Protein AF-A0A7N2R2R9-F1 (afdb_monomer_lite)

pLDDT: mean 79.34, std 17.85, range [36.59, 97.31]

InterPro domains:
  IPR023214 HAD superfamily [G3DSA:3.40.50.1000] (2-131)
  IPR036412 HAD-like superfamily [SSF56784] (9-127)
  IPR041492 Haloacid dehalogenase-like hydrolase [PF13419] (11-93)
  IPR051600 Beta-phosphoglucomutase-like [PTHR46193] (7-131)

Structure (mmCIF, N/CA/C/O backbone):
data_AF-A0A7N2R2R9-F1
#
_entry.id   AF-A0A7N2R2R9-F1
#
loop_
_atom_site.group_PDB
_atom_site.id
_atom_site.type_symbol
_atom_site.label_atom_id
_atom_site.label_alt_id
_atom_site.label_comp_id
_atom_site.label_asym_id
_atom_site.label_entity_id
_atom_site.label_seq_id
_atom_site.pdbx_PDB_ins_code
_atom_site.Cartn_x
_atom_site.Cartn_y
_atom_site.Cartn_z
_atom_site.occupancy
_atom_site.B_iso_or_equiv
_atom_site.auth_seq_id
_atom_site.auth_comp_id
_atom_site.auth_asym_id
_atom_site.auth_atom_id
_atom_site.pdbx_PDB_model_num
ATOM 1 N N . MET A 1 1 ? 25.214 -14.065 13.577 1.00 42.84 1 MET A N 1
ATOM 2 C CA . MET A 1 1 ? 24.177 -13.858 12.541 1.00 42.84 1 MET A CA 1
ATOM 3 C C . MET A 1 1 ? 22.875 -13.497 13.232 1.00 42.84 1 MET A C 1
ATOM 5 O O . MET A 1 1 ? 22.478 -14.223 14.134 1.00 42.84 1 MET A O 1
ATOM 9 N N . ILE A 1 2 ? 22.241 -12.383 12.864 1.00 55.38 2 ILE A N 1
ATOM 10 C CA . ILE A 1 2 ? 20.893 -12.041 13.342 1.00 55.38 2 ILE A CA 1
ATOM 11 C C . ILE A 1 2 ? 19.905 -12.921 12.568 1.00 55.38 2 ILE A C 1
ATOM 13 O O . ILE A 1 2 ? 19.937 -12.936 11.340 1.00 55.38 2 ILE A O 1
ATOM 17 N N . ASN A 1 3 ? 19.066 -13.683 13.270 1.00 74.81 3 ASN A N 1
ATOM 18 C CA . ASN A 1 3 ? 18.002 -14.460 12.637 1.00 74.81 3 ASN A CA 1
ATOM 19 C C . ASN A 1 3 ? 16.849 -13.505 12.278 1.00 74.81 3 ASN A C 1
ATOM 21 O O . ASN A 1 3 ? 16.077 -13.125 13.159 1.00 74.81 3 ASN A O 1
ATOM 25 N N . LEU A 1 4 ? 16.762 -13.107 11.003 1.00 71.12 4 LEU A N 1
ATOM 26 C CA . LEU A 1 4 ? 15.749 -12.161 10.527 1.00 71.12 4 LEU A CA 1
ATOM 27 C C . LEU A 1 4 ? 14.317 -12.646 10.776 1.00 71.12 4 LEU A C 1
ATOM 29 O O . LEU A 1 4 ? 13.480 -11.829 11.140 1.00 71.12 4 LEU A O 1
ATOM 33 N N . GLU A 1 5 ? 14.022 -13.941 10.643 1.00 72.69 5 GLU A N 1
ATOM 34 C CA . GLU A 1 5 ? 12.669 -14.455 10.912 1.00 72.69 5 GLU A CA 1
ATOM 35 C C . GLU A 1 5 ? 12.266 -14.240 12.372 1.00 72.69 5 GLU A C 1
ATOM 37 O O . GLU A 1 5 ? 11.156 -13.792 12.664 1.00 72.69 5 GLU A O 1
ATOM 42 N N . LYS A 1 6 ? 13.199 -14.477 13.303 1.00 74.94 6 LYS A N 1
ATOM 43 C CA . LYS A 1 6 ? 12.974 -14.184 14.723 1.00 74.94 6 LYS A CA 1
ATOM 44 C C . LYS A 1 6 ? 12.740 -12.687 14.946 1.00 74.94 6 LYS A C 1
ATOM 46 O O . LYS A 1 6 ? 11.891 -12.325 15.754 1.00 74.94 6 LYS A O 1
ATOM 51 N N . THR A 1 7 ? 13.453 -11.824 14.222 1.00 75.62 7 THR A N 1
ATOM 52 C CA . THR A 1 7 ? 13.247 -10.371 14.276 1.00 75.62 7 THR A CA 1
ATOM 53 C C . THR A 1 7 ? 11.860 -9.970 13.778 1.00 75.62 7 THR A C 1
ATOM 55 O O . THR A 1 7 ? 11.204 -9.187 14.453 1.00 75.62 7 THR A O 1
ATOM 58 N N . TYR A 1 8 ? 11.380 -10.513 12.656 1.00 80.25 8 TYR A N 1
ATOM 59 C CA . TYR A 1 8 ? 10.046 -10.194 12.130 1.00 80.25 8 TYR A CA 1
ATOM 60 C C . TYR A 1 8 ? 8.920 -10.702 13.026 1.00 80.25 8 TYR A C 1
ATOM 62 O O . TYR A 1 8 ? 7.937 -9.993 13.217 1.00 80.25 8 TYR A O 1
ATOM 70 N N . ARG A 1 9 ? 9.081 -11.882 13.632 1.00 77.69 9 ARG A N 1
ATOM 71 C CA . ARG A 1 9 ? 8.131 -12.389 14.626 1.00 77.69 9 ARG A CA 1
ATOM 72 C C . ARG A 1 9 ? 8.040 -11.467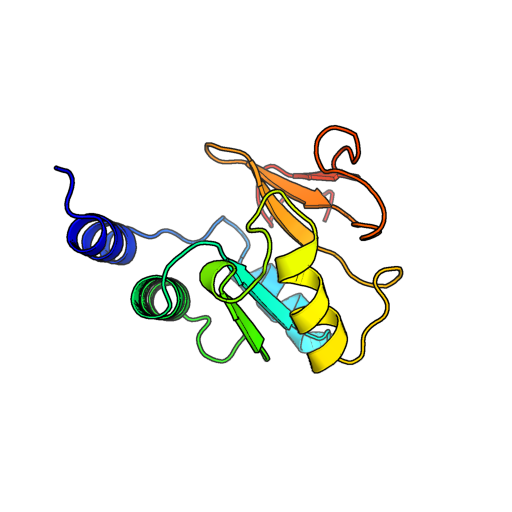 15.842 1.00 77.69 9 ARG A C 1
ATOM 74 O O . ARG A 1 9 ? 6.948 -11.022 16.176 1.00 77.69 9 ARG A O 1
ATOM 81 N N . LEU A 1 10 ? 9.177 -11.107 16.436 1.00 76.25 10 LEU A N 1
ATOM 82 C CA . LEU A 1 10 ? 9.208 -10.165 17.562 1.00 76.25 10 LEU A CA 1
ATOM 83 C C . LEU A 1 10 ? 8.658 -8.787 17.173 1.00 76.25 10 LEU A C 1
ATOM 85 O O . LEU A 1 10 ? 7.921 -8.178 17.941 1.00 76.25 10 LEU A O 1
ATOM 89 N N . ALA A 1 11 ? 8.982 -8.311 15.969 1.00 76.06 11 ALA A N 1
ATOM 90 C CA . ALA A 1 11 ? 8.450 -7.059 15.453 1.00 76.06 11 ALA A CA 1
ATOM 91 C C . ALA A 1 11 ? 6.927 -7.121 15.306 1.00 76.06 11 ALA A C 1
ATOM 93 O O . ALA A 1 11 ? 6.273 -6.168 15.697 1.00 76.06 11 ALA A O 1
ATOM 94 N N . SER A 1 12 ? 6.363 -8.227 14.805 1.00 79.12 12 SER A N 1
ATOM 95 C CA . SER A 1 12 ? 4.912 -8.393 14.642 1.00 79.12 12 SER A CA 1
ATOM 96 C C . SER A 1 12 ? 4.146 -8.370 15.968 1.00 79.12 12 SER A C 1
ATOM 98 O O . SER A 1 12 ? 3.035 -7.857 16.013 1.00 79.12 12 SER A O 1
ATOM 100 N N . GLU A 1 13 ? 4.752 -8.856 17.055 1.00 80.69 13 GLU A N 1
ATOM 101 C CA . GLU A 1 13 ? 4.155 -8.852 18.399 1.00 80.69 13 GLU A CA 1
ATOM 102 C C . GLU A 1 13 ? 4.147 -7.454 19.043 1.00 80.69 13 GLU A C 1
ATOM 104 O O . GLU A 1 13 ? 3.308 -7.171 19.893 1.00 80.69 13 GLU A O 1
ATOM 109 N N . GLN A 1 14 ? 5.073 -6.579 18.642 1.00 80.81 14 GLN A N 1
ATOM 110 C CA . GLN A 1 14 ? 5.223 -5.210 19.159 1.00 80.81 14 GLN A CA 1
ATOM 111 C C . GLN A 1 14 ? 4.830 -4.148 18.124 1.00 80.81 14 GLN A C 1
ATOM 113 O O . GLN A 1 14 ? 5.148 -2.968 18.281 1.00 80.81 14 GLN A O 1
ATOM 118 N N . LEU A 1 15 ? 4.204 -4.565 17.022 1.00 82.81 15 LEU A N 1
ATOM 119 C CA . LEU A 1 15 ? 3.951 -3.695 15.889 1.00 82.81 15 LEU A CA 1
ATOM 120 C C . LEU A 1 15 ? 2.806 -2.742 16.213 1.00 82.81 15 LEU A C 1
ATOM 122 O O . LEU A 1 15 ? 1.643 -3.136 16.251 1.00 82.81 15 LEU A O 1
ATOM 126 N N . GLU A 1 16 ? 3.132 -1.467 16.384 1.00 82.75 16 GLU A N 1
ATOM 127 C CA . GLU A 1 16 ? 2.122 -0.423 16.482 1.00 82.75 16 GLU A CA 1
ATOM 128 C C . GLU A 1 16 ? 1.863 0.194 15.101 1.00 82.75 16 GLU A C 1
ATOM 130 O O . GLU A 1 16 ? 2.809 0.607 14.415 1.00 82.75 16 GLU A O 1
ATOM 135 N N . PRO A 1 17 ? 0.594 0.290 14.663 1.00 85.81 17 PRO A N 1
ATOM 136 C CA . PRO A 1 17 ? 0.268 1.004 13.442 1.00 85.81 17 PRO A CA 1
ATOM 137 C C . PRO A 1 17 ? 0.632 2.485 13.586 1.00 85.81 17 PRO A C 1
ATOM 139 O O . PRO A 1 17 ? 0.426 3.104 14.632 1.00 85.81 17 PRO A O 1
ATOM 142 N N . VAL A 1 18 ? 1.120 3.087 12.499 1.00 86.25 18 VAL A N 1
ATOM 143 C CA . VAL A 1 18 ? 1.323 4.541 12.441 1.00 86.25 18 VAL A CA 1
ATOM 144 C C . VAL A 1 18 ? -0.003 5.236 12.762 1.00 86.25 18 VAL A C 1
ATOM 146 O O . VAL A 1 18 ? -1.056 4.857 12.241 1.00 86.25 18 VAL A O 1
ATOM 149 N N . LYS A 1 19 ? 0.037 6.262 13.618 1.00 89.19 19 LYS A N 1
ATOM 150 C CA . LYS A 1 19 ? -1.160 7.010 14.023 1.00 89.19 19 LYS A CA 1
ATOM 151 C C . LYS A 1 19 ? -1.956 7.456 12.794 1.00 89.19 19 LYS A C 1
ATOM 153 O O . LYS A 1 19 ? -1.390 7.983 11.841 1.00 89.19 19 LYS A O 1
ATOM 158 N N . GLY A 1 20 ? -3.266 7.216 12.821 1.00 91.06 20 GLY A N 1
ATOM 159 C CA . GLY A 1 20 ? -4.176 7.550 11.722 1.00 91.06 20 GLY A CA 1
ATOM 160 C C . GLY A 1 20 ? -4.273 6.506 10.603 1.00 91.06 20 GLY A C 1
ATOM 161 O O . GLY A 1 20 ? -5.096 6.690 9.710 1.00 91.06 20 GLY A O 1
ATOM 162 N N . LEU A 1 21 ? -3.515 5.399 10.649 1.00 91.25 21 LEU A N 1
ATOM 163 C CA . LEU A 1 21 ? -3.536 4.364 9.602 1.00 91.25 21 LEU A CA 1
ATOM 164 C C . LEU A 1 21 ? -4.952 3.850 9.319 1.00 91.25 21 LEU A C 1
ATOM 166 O O . LEU A 1 21 ? -5.386 3.881 8.176 1.00 91.25 21 LEU A O 1
ATOM 170 N N . ASN A 1 22 ? -5.711 3.478 10.353 1.00 92.62 22 ASN A N 1
ATOM 171 C CA . ASN A 1 22 ? -7.076 2.965 10.175 1.00 92.62 22 ASN A CA 1
ATOM 172 C C . ASN A 1 22 ? -8.014 4.001 9.535 1.00 92.62 22 ASN A C 1
ATOM 174 O O . ASN A 1 22 ? -8.848 3.655 8.702 1.00 92.62 22 ASN A O 1
ATOM 178 N N . LYS A 1 23 ? -7.863 5.285 9.893 1.00 93.75 23 LYS A N 1
ATOM 179 C CA . LYS A 1 23 ? -8.639 6.383 9.296 1.00 93.75 23 LYS A CA 1
ATOM 180 C C . LYS A 1 23 ? -8.302 6.531 7.812 1.00 93.75 23 LYS A C 1
ATOM 182 O O . LYS A 1 23 ? -9.210 6.687 7.000 1.00 93.75 23 LYS A O 1
ATOM 187 N N . LEU A 1 24 ? -7.016 6.457 7.469 1.00 92.75 24 LEU A N 1
ATOM 188 C CA . LEU A 1 24 ? -6.555 6.498 6.087 1.00 92.75 24 LEU A CA 1
ATOM 189 C C . LEU A 1 24 ? -7.063 5.288 5.291 1.00 92.75 24 LEU A C 1
ATOM 191 O O . LEU A 1 24 ? -7.626 5.478 4.218 1.00 92.75 24 LEU A O 1
ATOM 195 N N . CYS A 1 25 ? -6.925 4.069 5.817 1.00 94.69 25 CYS A N 1
ATOM 196 C CA . CYS A 1 25 ? -7.425 2.851 5.175 1.00 94.69 25 CYS A CA 1
ATOM 197 C C . CYS A 1 25 ? -8.921 2.960 4.868 1.00 94.69 25 CYS A C 1
ATOM 199 O O . CYS A 1 25 ? -9.316 2.796 3.716 1.00 94.69 25 CYS A O 1
ATOM 201 N N . LYS A 1 26 ? -9.728 3.369 5.852 1.00 95.50 26 LYS A N 1
ATOM 202 C CA . LYS A 1 26 ? -11.165 3.581 5.657 1.00 95.50 26 LYS A CA 1
ATOM 203 C C . LYS A 1 26 ? -11.458 4.624 4.573 1.00 95.50 26 LYS A C 1
ATOM 205 O O . LYS A 1 26 ? -12.299 4.407 3.709 1.00 95.50 26 LYS A O 1
ATOM 210 N N . TRP A 1 27 ? -10.745 5.752 4.589 1.00 95.31 27 TRP A N 1
ATOM 211 C CA . TRP A 1 27 ? -10.911 6.818 3.595 1.00 95.31 27 TRP A CA 1
ATOM 212 C C . TRP A 1 27 ? -10.596 6.350 2.164 1.00 95.31 27 TRP A C 1
ATOM 214 O O . TRP A 1 27 ? -11.265 6.782 1.220 1.00 95.31 27 TRP A O 1
ATOM 224 N N . ILE A 1 28 ? -9.589 5.477 2.013 1.00 95.25 28 ILE A N 1
ATOM 225 C CA . ILE A 1 28 ? -9.181 4.855 0.744 1.00 95.25 28 ILE A CA 1
ATOM 226 C C . ILE A 1 28 ? -10.268 3.884 0.259 1.00 95.25 28 ILE A C 1
ATOM 228 O O . ILE A 1 28 ? -10.655 3.939 -0.910 1.00 95.25 28 ILE A O 1
ATOM 232 N N . GLU A 1 29 ? -10.783 3.031 1.147 1.00 95.81 29 GLU A N 1
ATOM 233 C CA . GLU A 1 29 ? -11.847 2.064 0.844 1.00 95.81 29 GLU A CA 1
ATOM 234 C C . GLU A 1 29 ? -13.151 2.745 0.428 1.00 95.81 29 GLU A C 1
ATOM 236 O O . GLU A 1 29 ? -13.716 2.397 -0.607 1.00 95.81 29 GLU A O 1
ATOM 241 N N . GLU A 1 30 ? -13.588 3.771 1.167 1.00 97.31 30 GLU A N 1
ATOM 242 C CA . GLU A 1 30 ? -14.796 4.557 0.866 1.00 97.31 30 GLU A CA 1
ATOM 243 C C . GLU A 1 30 ? -14.746 5.225 -0.524 1.00 97.31 30 GLU A C 1
ATOM 245 O O . GLU A 1 30 ? -15.781 5.603 -1.071 1.00 97.31 30 GLU A O 1
ATOM 250 N N . ARG A 1 31 ? -13.551 5.368 -1.113 1.00 96.19 31 ARG A N 1
ATOM 251 C CA . ARG A 1 31 ? -13.323 5.940 -2.452 1.00 96.19 31 ARG A CA 1
ATOM 252 C C . ARG A 1 31 ? -13.047 4.901 -3.533 1.00 96.19 31 ARG A C 1
ATOM 254 O O . ARG A 1 31 ? -12.859 5.283 -4.685 1.00 96.19 31 ARG A O 1
ATOM 261 N N . GLY A 1 32 ? -12.990 3.617 -3.182 1.00 95.38 32 GLY A N 1
ATOM 262 C CA . GLY A 1 32 ? -12.694 2.542 -4.129 1.00 95.38 32 GLY A CA 1
ATOM 263 C C . GLY A 1 32 ? -11.313 2.660 -4.783 1.00 95.38 32 GLY A C 1
ATOM 264 O O . GLY A 1 32 ? -11.142 2.249 -5.930 1.00 95.38 32 GLY A O 1
ATOM 265 N N . LEU A 1 33 ? -10.332 3.259 -4.098 1.00 95.69 33 LEU A N 1
ATOM 266 C CA . LEU A 1 33 ? -8.979 3.406 -4.640 1.00 95.69 33 LEU A CA 1
ATOM 267 C C . LEU A 1 33 ? -8.267 2.054 -4.670 1.00 95.69 33 LEU A C 1
ATOM 269 O O . LEU A 1 33 ? -8.290 1.335 -3.676 1.00 95.69 33 LEU A O 1
ATOM 273 N N . LYS A 1 34 ? -7.582 1.738 -5.775 1.00 96.38 34 LYS A N 1
ATOM 274 C CA . LYS A 1 34 ? -6.820 0.489 -5.905 1.00 96.38 34 LYS A CA 1
ATOM 275 C C . LYS A 1 34 ? -5.578 0.477 -5.005 1.00 96.38 34 LYS A C 1
ATOM 277 O O . LYS A 1 34 ? -4.910 1.506 -4.873 1.00 96.38 34 LYS A O 1
ATOM 282 N N . ARG A 1 35 ? -5.252 -0.668 -4.389 1.00 96.56 35 ARG A N 1
ATOM 283 C CA . ARG A 1 35 ? -4.213 -0.758 -3.335 1.00 96.56 35 ARG A CA 1
ATOM 284 C C . ARG A 1 35 ? -3.198 -1.871 -3.574 1.00 96.56 35 ARG A C 1
ATOM 286 O O . ARG A 1 35 ? -3.566 -3.025 -3.775 1.00 96.56 35 ARG A O 1
ATOM 293 N N . ALA A 1 36 ? -1.916 -1.531 -3.447 1.00 95.38 36 ALA A N 1
ATOM 294 C CA . ALA A 1 36 ? -0.804 -2.477 -3.494 1.00 95.38 36 ALA A CA 1
ATOM 295 C C . ALA A 1 36 ? 0.156 -2.283 -2.316 1.00 95.38 36 ALA A C 1
ATOM 297 O O . ALA A 1 36 ? 0.486 -1.148 -1.963 1.00 95.38 36 ALA A O 1
ATOM 298 N N . ALA A 1 37 ? 0.673 -3.384 -1.774 1.00 94.19 37 ALA A N 1
ATOM 299 C CA . ALA A 1 37 ? 1.836 -3.377 -0.894 1.00 94.19 37 ALA A CA 1
ATOM 300 C C . ALA A 1 37 ? 3.086 -3.767 -1.694 1.00 94.19 37 ALA A C 1
ATOM 302 O O . ALA A 1 37 ? 3.085 -4.774 -2.394 1.00 94.19 37 ALA A O 1
ATOM 303 N N . VAL A 1 38 ? 4.172 -2.995 -1.582 1.00 91.62 38 VAL A N 1
ATOM 304 C CA . VAL A 1 38 ? 5.442 -3.271 -2.281 1.00 91.62 38 VAL A CA 1
ATOM 305 C C . VAL A 1 38 ? 6.586 -3.318 -1.270 1.00 91.62 38 VAL A C 1
ATOM 307 O O . VAL A 1 38 ? 6.901 -2.314 -0.620 1.00 91.62 38 VAL A O 1
ATOM 310 N N . THR A 1 39 ? 7.255 -4.464 -1.126 1.00 89.69 39 THR A N 1
ATOM 311 C CA . THR A 1 39 ? 8.238 -4.693 -0.051 1.00 89.69 39 THR A CA 1
ATOM 312 C C . THR A 1 39 ? 9.482 -5.461 -0.498 1.00 89.69 39 THR A C 1
ATOM 314 O O . THR A 1 39 ? 9.395 -6.303 -1.375 1.00 89.69 39 THR A O 1
ATOM 317 N N . ASN A 1 40 ? 10.641 -5.189 0.122 1.00 88.75 40 ASN A N 1
ATOM 318 C CA . ASN A 1 40 ? 11.841 -6.038 -0.018 1.00 88.75 40 ASN A CA 1
ATOM 319 C C . ASN A 1 40 ? 11.841 -7.199 0.997 1.00 88.75 40 ASN A C 1
ATOM 321 O O . ASN A 1 40 ? 12.782 -7.987 1.037 1.00 88.75 40 ASN A O 1
ATOM 325 N N . ALA A 1 41 ? 10.823 -7.289 1.859 1.00 87.81 41 ALA A N 1
ATOM 326 C CA . ALA A 1 41 ? 10.678 -8.413 2.770 1.00 87.81 41 ALA A CA 1
ATOM 327 C C . ALA A 1 41 ? 10.381 -9.705 1.993 1.00 87.81 41 ALA A C 1
ATOM 329 O O . ALA A 1 41 ? 9.769 -9.684 0.925 1.00 87.81 41 ALA A O 1
ATOM 330 N N . GLN A 1 42 ? 10.788 -10.839 2.561 1.00 89.81 42 GLN A N 1
ATOM 331 C CA . GLN A 1 42 ? 10.336 -12.149 2.096 1.00 89.81 42 GLN A CA 1
ATOM 332 C C . GLN A 1 42 ? 8.823 -12.295 2.292 1.00 89.81 42 GLN A C 1
ATOM 334 O O . GLN A 1 42 ? 8.251 -11.658 3.178 1.00 89.81 42 GLN A O 1
ATOM 339 N N . ARG A 1 43 ? 8.202 -13.174 1.497 1.00 90.94 43 ARG A N 1
ATOM 340 C CA . ARG A 1 43 ? 6.753 -13.424 1.500 1.00 90.94 43 ARG A CA 1
ATOM 341 C C . ARG A 1 43 ? 6.181 -13.622 2.903 1.00 90.94 43 ARG A C 1
ATOM 343 O O . ARG A 1 43 ? 5.317 -12.858 3.314 1.00 90.94 43 ARG A O 1
ATOM 350 N N . SER A 1 44 ? 6.733 -14.581 3.646 1.00 91.38 44 SER A N 1
ATOM 351 C CA . SER A 1 44 ? 6.293 -14.932 5.001 1.00 91.38 44 SER A CA 1
ATOM 352 C C . SER A 1 44 ? 6.310 -13.734 5.951 1.00 91.38 44 SER A C 1
ATOM 354 O O . SER A 1 44 ? 5.371 -13.522 6.710 1.00 91.38 44 SER A O 1
ATOM 356 N N . ASN A 1 45 ? 7.354 -12.908 5.876 1.00 91.06 45 ASN A N 1
ATOM 357 C CA . ASN A 1 45 ? 7.497 -11.717 6.709 1.00 91.06 45 ASN A CA 1
ATOM 358 C C . ASN A 1 45 ? 6.533 -10.599 6.290 1.00 91.06 45 ASN A C 1
ATOM 360 O O . ASN A 1 45 ? 6.002 -9.894 7.144 1.00 91.06 45 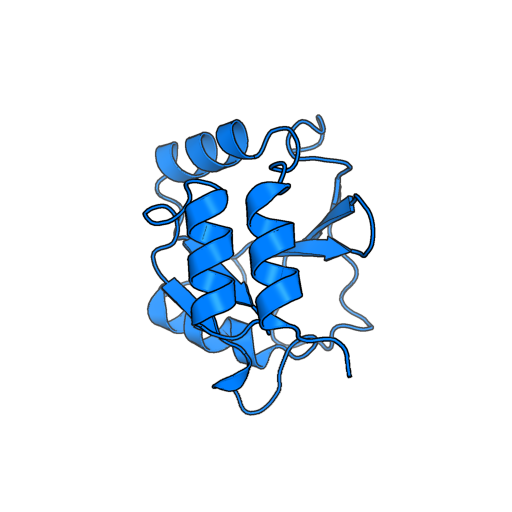ASN A O 1
ATOM 364 N N . ALA A 1 46 ? 6.304 -10.430 4.987 1.00 91.00 46 ALA A N 1
ATOM 365 C CA . ALA A 1 46 ? 5.343 -9.462 4.472 1.00 91.00 46 ALA A CA 1
ATOM 366 C C . ALA A 1 46 ? 3.919 -9.810 4.923 1.00 91.00 46 ALA A C 1
ATOM 368 O O . ALA A 1 46 ? 3.238 -8.967 5.500 1.00 91.00 46 ALA A O 1
ATOM 369 N N . GLU A 1 47 ? 3.508 -11.060 4.714 1.00 92.50 47 GLU A N 1
ATOM 370 C CA . GLU A 1 47 ? 2.191 -11.576 5.098 1.00 92.50 47 GLU A CA 1
ATOM 371 C C . GLU A 1 47 ? 1.987 -11.502 6.617 1.00 92.50 47 GLU A C 1
ATOM 373 O O . GLU A 1 47 ? 0.944 -11.033 7.071 1.00 92.50 47 GLU A O 1
ATOM 378 N N . LEU A 1 48 ? 3.009 -11.851 7.408 1.00 92.19 48 LEU A N 1
ATOM 379 C CA . LEU A 1 48 ? 2.974 -11.733 8.865 1.00 92.19 48 LEU A CA 1
ATOM 380 C C . LEU A 1 48 ? 2.724 -10.290 9.326 1.00 92.19 48 LEU A C 1
ATOM 382 O O . LEU A 1 48 ? 1.839 -10.056 10.145 1.00 92.19 48 LEU A O 1
ATOM 386 N N . LEU A 1 49 ? 3.489 -9.319 8.814 1.00 91.12 49 LEU A N 1
ATOM 387 C CA . LEU A 1 49 ? 3.340 -7.918 9.222 1.00 91.12 49 LEU A CA 1
ATOM 388 C C . LEU A 1 49 ? 2.014 -7.314 8.746 1.00 91.12 49 LEU A C 1
ATOM 390 O O . LEU A 1 49 ? 1.381 -6.576 9.494 1.00 91.12 49 LEU A O 1
ATOM 394 N N . ILE A 1 50 ? 1.579 -7.633 7.524 1.00 93.06 50 ILE A N 1
ATOM 395 C CA . ILE A 1 50 ? 0.279 -7.196 6.995 1.00 93.06 50 ILE A CA 1
ATOM 396 C C . ILE A 1 50 ? -0.854 -7.741 7.871 1.00 93.06 50 ILE A C 1
ATOM 398 O O . ILE A 1 50 ? -1.745 -6.984 8.262 1.00 93.06 50 ILE A O 1
ATOM 402 N N . SER A 1 51 ? -0.790 -9.023 8.237 1.00 93.62 51 SER A N 1
ATOM 403 C CA . SER A 1 51 ? -1.780 -9.644 9.114 1.00 93.62 51 SER A CA 1
ATOM 404 C C . SER A 1 51 ? -1.759 -9.051 10.519 1.00 93.62 51 SER A C 1
ATOM 406 O O . SER A 1 51 ? -2.825 -8.817 11.083 1.00 93.62 51 SER A O 1
ATOM 408 N N . ALA A 1 52 ? -0.580 -8.781 11.083 1.00 90.81 52 ALA A N 1
ATOM 409 C CA . ALA A 1 52 ? -0.449 -8.166 12.405 1.00 90.81 52 ALA A CA 1
ATOM 410 C C . ALA A 1 52 ? -1.048 -6.748 12.453 1.00 90.81 52 ALA A C 1
ATOM 412 O O . ALA A 1 52 ? -1.576 -6.338 13.482 1.00 90.81 52 ALA A O 1
ATOM 413 N N . LEU A 1 53 ? -1.024 -6.021 11.330 1.00 91.06 53 LEU A N 1
ATOM 414 C CA . LEU A 1 53 ? -1.676 -4.714 11.183 1.00 91.06 53 LEU A CA 1
ATOM 415 C C . LEU A 1 53 ? -3.180 -4.802 10.875 1.00 91.06 53 LEU A C 1
ATOM 417 O O . LEU A 1 53 ? -3.824 -3.762 10.761 1.00 91.06 53 LEU A O 1
ATOM 421 N N . GLY A 1 54 ? -3.741 -6.003 10.706 1.00 93.31 54 GLY A N 1
ATOM 422 C CA . GLY A 1 54 ? -5.139 -6.187 10.308 1.00 93.31 54 GLY A CA 1
ATOM 423 C C . GLY A 1 54 ? -5.432 -5.759 8.866 1.00 93.31 54 GLY A C 1
ATOM 424 O O . GLY A 1 54 ? -6.549 -5.354 8.568 1.00 93.31 54 GLY A O 1
ATOM 425 N N . LEU A 1 55 ? -4.436 -5.819 7.973 1.00 95.56 55 LEU A N 1
ATOM 426 C CA . LEU A 1 55 ? -4.527 -5.340 6.586 1.00 95.56 55 LEU A CA 1
ATOM 427 C C . LEU A 1 55 ? -4.562 -6.470 5.545 1.00 95.56 55 LEU A C 1
ATOM 429 O O . LEU A 1 55 ? -4.333 -6.211 4.363 1.00 95.56 55 LEU A O 1
ATOM 433 N N . SER A 1 56 ? -4.822 -7.713 5.959 1.00 94.00 56 SER A N 1
ATOM 434 C CA . SER A 1 56 ? -4.799 -8.888 5.072 1.00 94.00 56 SER A CA 1
ATOM 435 C C . SER A 1 56 ? -5.698 -8.733 3.845 1.00 94.00 56 SER A C 1
ATOM 437 O O . SER A 1 56 ? -5.275 -9.077 2.747 1.00 94.00 56 SER A O 1
ATOM 439 N N . ASP A 1 57 ? -6.881 -8.139 4.019 1.00 95.00 57 ASP A N 1
ATOM 440 C CA . ASP A 1 57 ? -7.860 -7.932 2.942 1.00 95.00 57 ASP A CA 1
ATOM 441 C C . ASP A 1 57 ? -7.801 -6.517 2.338 1.00 95.00 57 ASP A C 1
ATOM 443 O O . ASP A 1 57 ? -8.557 -6.184 1.427 1.00 95.00 57 ASP A O 1
ATOM 447 N N . PHE A 1 58 ? -6.911 -5.657 2.845 1.00 96.50 58 PHE A N 1
ATOM 448 C CA . PHE A 1 58 ? -6.829 -4.259 2.422 1.00 96.50 58 PHE A CA 1
ATOM 449 C C . PHE A 1 58 ? -6.123 -4.099 1.069 1.00 96.50 58 PHE A C 1
ATOM 451 O O . PHE A 1 58 ? -6.473 -3.222 0.279 1.00 96.50 58 PHE A O 1
ATOM 458 N N . PHE A 1 59 ? -5.102 -4.915 0.796 1.00 96.50 59 PHE A N 1
ATOM 459 C CA . PHE A 1 59 ? -4.323 -4.840 -0.440 1.00 96.50 59 PHE A CA 1
ATOM 460 C C . PHE A 1 59 ? -4.835 -5.841 -1.476 1.00 96.50 59 PHE A C 1
ATOM 462 O O . PHE A 1 59 ? -4.925 -7.031 -1.202 1.00 96.50 59 PHE A O 1
ATOM 469 N N . GLU A 1 60 ? -5.073 -5.376 -2.703 1.00 96.19 60 GLU A N 1
ATOM 470 C CA . GLU A 1 60 ? -5.431 -6.248 -3.833 1.00 96.19 60 GLU A CA 1
ATOM 471 C C . GLU A 1 60 ? -4.217 -7.024 -4.359 1.00 96.19 60 GLU A C 1
ATOM 473 O O . GLU A 1 60 ? -4.354 -8.104 -4.928 1.00 96.19 60 GLU A O 1
ATOM 478 N N . VAL A 1 61 ? -3.013 -6.471 -4.180 1.00 94.88 61 VAL A N 1
ATOM 479 C CA . VAL A 1 61 ? -1.763 -7.105 -4.605 1.00 94.88 61 VAL A CA 1
ATOM 480 C C . VAL A 1 61 ? -0.629 -6.821 -3.623 1.00 94.88 61 VAL A C 1
ATOM 482 O O . VAL A 1 61 ? -0.444 -5.698 -3.148 1.00 94.88 61 VAL A O 1
ATOM 485 N N . VAL A 1 62 ? 0.175 -7.848 -3.350 1.00 94.81 62 VAL A N 1
ATOM 486 C CA . VAL A 1 62 ? 1.427 -7.744 -2.593 1.00 94.81 62 VAL A CA 1
ATOM 487 C C . VAL A 1 62 ? 2.581 -8.113 -3.520 1.00 94.81 62 VAL A C 1
ATOM 489 O O . VAL A 1 62 ? 2.699 -9.260 -3.946 1.00 94.81 62 VAL A O 1
ATOM 492 N N . VAL A 1 63 ? 3.439 -7.141 -3.831 1.00 93.19 63 VAL A N 1
ATOM 493 C CA . VAL A 1 63 ? 4.630 -7.330 -4.666 1.00 93.19 63 VAL A CA 1
ATOM 494 C C . VAL A 1 63 ? 5.870 -7.459 -3.790 1.00 93.19 63 VAL A C 1
ATOM 496 O O . VAL A 1 63 ? 6.190 -6.579 -2.980 1.00 93.19 63 VAL A O 1
ATOM 499 N N . LEU A 1 64 ? 6.591 -8.559 -3.985 1.00 93.06 64 LEU A N 1
ATOM 500 C CA . LEU A 1 64 ? 7.850 -8.851 -3.315 1.00 93.06 64 LEU A CA 1
ATOM 501 C C . LEU A 1 64 ? 9.001 -8.463 -4.244 1.00 93.06 64 LEU A C 1
ATOM 503 O O . LEU A 1 64 ? 9.138 -8.985 -5.344 1.00 93.06 64 LEU A O 1
ATOM 507 N N . ALA A 1 65 ? 9.861 -7.553 -3.800 1.00 83.25 65 ALA A N 1
ATOM 508 C CA . ALA A 1 65 ? 10.956 -7.040 -4.616 1.00 83.25 65 ALA A CA 1
ATOM 509 C C . ALA A 1 65 ? 12.018 -8.103 -4.936 1.00 83.25 65 ALA A C 1
ATOM 511 O O . ALA A 1 65 ? 12.782 -7.918 -5.876 1.00 83.25 65 ALA A O 1
ATOM 512 N N . ASN A 1 66 ? 12.063 -9.205 -4.177 1.00 84.06 66 ASN A N 1
ATOM 513 C CA . ASN A 1 66 ? 12.941 -10.343 -4.462 1.00 84.06 66 ASN A CA 1
ATOM 514 C C . ASN A 1 66 ? 12.611 -11.025 -5.799 1.00 84.06 66 ASN A C 1
ATOM 516 O O . ASN A 1 66 ? 13.487 -11.675 -6.357 1.00 84.06 66 ASN A O 1
ATOM 520 N N . ASP A 1 67 ? 11.392 -10.836 -6.313 1.00 81.75 67 ASP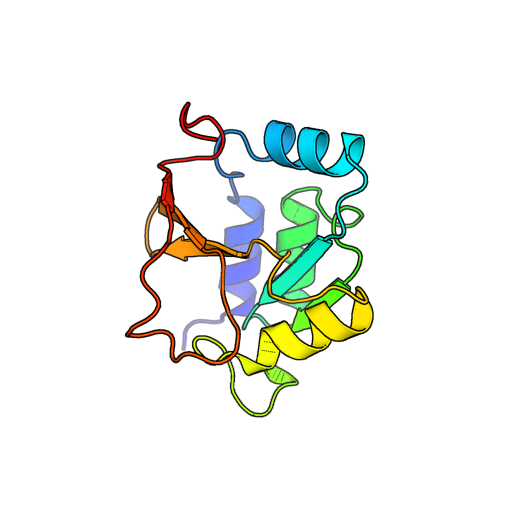 A N 1
ATOM 521 C CA . ASP A 1 67 ? 10.936 -11.399 -7.587 1.00 81.75 67 ASP A CA 1
ATOM 522 C C . ASP A 1 67 ? 11.202 -10.444 -8.773 1.00 81.75 67 ASP A C 1
ATOM 524 O O . ASP A 1 67 ? 10.794 -10.711 -9.900 1.00 81.75 67 ASP A O 1
ATOM 528 N N . CYS A 1 68 ? 11.857 -9.302 -8.529 1.00 85.44 68 CYS A N 1
ATOM 529 C CA . CYS A 1 68 ? 12.146 -8.271 -9.527 1.00 85.44 68 CYS A CA 1
ATOM 530 C C . CYS A 1 68 ? 13.648 -8.207 -9.836 1.00 85.44 68 CYS A C 1
ATOM 532 O O . CYS A 1 68 ? 14.470 -8.430 -8.949 1.00 85.44 68 CYS A O 1
ATOM 534 N N . GLU A 1 69 ? 14.013 -7.810 -11.063 1.00 87.25 69 GLU A N 1
ATOM 535 C CA . GLU A 1 69 ? 15.424 -7.666 -11.475 1.00 87.25 69 GLU A CA 1
ATOM 536 C C . GLU A 1 69 ? 16.228 -6.767 -10.530 1.00 87.25 69 GLU A C 1
ATOM 538 O O . GLU A 1 69 ? 17.382 -7.048 -10.206 1.00 87.25 69 GLU A O 1
ATOM 543 N N . ARG A 1 70 ? 15.609 -5.674 -10.072 1.00 83.56 70 ARG A N 1
ATOM 544 C CA . ARG A 1 70 ? 16.200 -4.749 -9.108 1.00 83.56 70 ARG A CA 1
ATOM 545 C C . ARG A 1 70 ? 15.227 -4.487 -7.972 1.00 83.56 70 ARG A C 1
ATOM 547 O O . ARG A 1 70 ? 14.050 -4.218 -8.183 1.00 83.56 70 ARG A O 1
ATOM 554 N N . GLN A 1 71 ? 15.730 -4.524 -6.747 1.00 83.19 71 GLN A N 1
ATOM 555 C CA . GLN A 1 71 ? 14.913 -4.292 -5.557 1.00 83.19 71 GLN A CA 1
ATOM 556 C C . GLN A 1 71 ? 14.759 -2.804 -5.250 1.00 83.19 71 GLN A C 1
ATOM 558 O O . GLN A 1 71 ? 15.459 -1.971 -5.820 1.00 83.19 71 GLN A O 1
ATOM 563 N N . LYS A 1 72 ? 13.926 -2.434 -4.265 1.00 79.69 72 LYS A N 1
ATOM 564 C CA . LYS A 1 72 ? 13.959 -1.051 -3.769 1.00 79.69 72 LYS A CA 1
ATOM 565 C C . LYS A 1 72 ? 15.397 -0.715 -3.315 1.00 79.69 72 LYS A C 1
ATOM 567 O O . LYS A 1 72 ? 16.002 -1.544 -2.636 1.00 79.69 72 LYS A O 1
ATOM 572 N N . PRO A 1 73 ? 15.941 0.465 -3.660 1.00 77.88 73 PRO A N 1
ATOM 573 C CA . PRO A 1 73 ? 15.188 1.645 -4.047 1.00 77.88 73 PRO A CA 1
ATOM 574 C C . PRO A 1 73 ? 14.618 1.609 -5.471 1.00 77.88 73 PRO A C 1
ATOM 576 O O . PRO A 1 73 ? 13.569 2.206 -5.631 1.00 77.88 73 PRO A O 1
ATOM 579 N N . PHE A 1 74 ? 15.188 0.883 -6.438 1.00 80.75 74 PHE A N 1
ATOM 580 C CA . PHE A 1 74 ? 14.818 0.895 -7.869 1.00 80.75 74 PHE A CA 1
ATOM 581 C C . PHE A 1 74 ? 13.300 0.803 -8.182 1.00 80.75 74 PHE A C 1
ATOM 583 O O . PHE A 1 74 ? 12.526 0.284 -7.375 1.00 80.75 74 PHE A O 1
ATOM 590 N N . PRO A 1 75 ? 12.838 1.340 -9.338 1.00 81.38 75 PRO A N 1
ATOM 591 C CA . PRO A 1 75 ? 11.419 1.357 -9.713 1.00 81.38 75 PRO A CA 1
ATOM 592 C C . PRO A 1 75 ? 10.761 0.003 -9.937 1.00 81.38 75 PRO A C 1
ATOM 594 O O . PRO A 1 75 ? 9.537 -0.076 -9.881 1.00 81.38 75 PRO A O 1
ATOM 597 N N . ASP A 1 76 ? 11.551 -1.012 -10.237 1.00 87.00 76 ASP A N 1
ATOM 598 C CA . ASP A 1 76 ? 11.122 -2.284 -10.798 1.00 87.00 76 ASP A CA 1
ATOM 599 C C . ASP A 1 76 ? 10.026 -2.958 -9.953 1.00 87.00 76 ASP A C 1
ATOM 601 O O . ASP A 1 76 ? 9.015 -3.339 -10.536 1.00 87.00 76 ASP A O 1
ATOM 605 N N . PRO A 1 77 ? 10.083 -2.975 -8.602 1.00 89.00 77 PRO A N 1
ATOM 606 C CA . PRO A 1 77 ? 9.039 -3.592 -7.780 1.00 89.00 77 PRO A CA 1
ATOM 607 C C . PRO A 1 77 ? 7.683 -2.878 -7.807 1.00 89.00 77 PRO A C 1
ATOM 609 O O . PRO A 1 77 ? 6.690 -3.435 -7.353 1.00 89.00 77 PRO A O 1
ATOM 612 N N . TYR A 1 78 ? 7.604 -1.646 -8.316 1.00 88.06 78 TYR A N 1
ATOM 613 C CA . TYR A 1 78 ? 6.330 -0.935 -8.454 1.00 88.06 78 TYR A CA 1
ATOM 614 C C . TYR A 1 78 ? 5.637 -1.244 -9.784 1.00 88.06 78 TYR A C 1
ATOM 616 O O . TYR A 1 78 ? 4.417 -1.140 -9.863 1.00 88.06 78 TYR A O 1
ATOM 624 N N . LEU A 1 79 ? 6.386 -1.622 -10.827 1.00 89.88 79 LEU A N 1
ATOM 625 C CA . LEU A 1 79 ? 5.829 -1.840 -12.165 1.00 89.88 79 LEU A CA 1
ATOM 626 C C . LEU A 1 79 ? 4.807 -2.992 -12.199 1.00 89.88 79 LEU A C 1
ATOM 628 O O . LEU A 1 79 ? 3.718 -2.768 -12.730 1.00 89.88 79 LEU A O 1
ATOM 632 N N . PRO A 1 80 ? 5.057 -4.160 -11.567 1.00 91.44 80 PRO A N 1
ATOM 633 C CA . PRO A 1 80 ? 4.059 -5.222 -11.485 1.00 91.44 80 PRO A CA 1
ATOM 634 C C . PRO A 1 80 ? 2.786 -4.783 -10.759 1.00 91.44 80 PRO A C 1
ATOM 636 O O . PRO A 1 80 ? 1.694 -5.152 -11.173 1.00 91.44 80 PRO A O 1
ATOM 639 N N . ALA A 1 81 ? 2.900 -3.956 -9.712 1.00 92.69 81 ALA A N 1
ATOM 640 C CA . ALA A 1 81 ? 1.732 -3.438 -9.001 1.00 92.69 81 ALA A CA 1
ATOM 641 C C . ALA A 1 81 ? 0.878 -2.537 -9.905 1.00 92.69 81 ALA A C 1
ATOM 643 O O . ALA A 1 81 ? -0.338 -2.691 -9.944 1.00 92.69 81 ALA A O 1
ATOM 644 N N . LEU A 1 82 ? 1.508 -1.630 -10.663 1.00 91.81 82 LEU A N 1
ATOM 645 C CA . LEU A 1 82 ? 0.805 -0.774 -11.626 1.00 91.81 82 LEU A CA 1
ATOM 646 C C . LEU A 1 82 ? 0.109 -1.603 -12.712 1.00 91.81 82 LEU A C 1
ATOM 648 O O . LEU A 1 82 ? -1.022 -1.297 -13.080 1.00 91.81 82 LEU A O 1
ATOM 652 N N . GLN A 1 83 ? 0.778 -2.652 -13.197 1.00 93.00 83 GLN A N 1
ATOM 653 C CA . GLN A 1 83 ? 0.249 -3.545 -14.222 1.00 93.00 83 GLN A CA 1
ATOM 654 C C . GLN A 1 83 ? -0.946 -4.358 -13.712 1.00 93.00 83 GLN A C 1
ATOM 656 O O . GLN A 1 83 ? -1.988 -4.350 -14.355 1.00 93.00 83 GLN A O 1
ATOM 661 N N . VAL A 1 84 ? -0.820 -5.016 -12.554 1.00 94.81 84 VAL A N 1
ATOM 662 C CA . VAL A 1 84 ? -1.892 -5.835 -11.955 1.00 94.81 84 VAL A CA 1
ATOM 663 C C . VAL A 1 84 ? -3.106 -4.985 -11.597 1.00 94.81 84 VAL A C 1
ATOM 665 O O . VAL A 1 84 ? -4.239 -5.401 -11.808 1.00 94.81 84 VAL A O 1
ATOM 668 N N . LEU A 1 85 ? -2.878 -3.777 -11.079 1.00 95.06 85 LEU A N 1
ATOM 669 C CA . LEU A 1 85 ? -3.958 -2.851 -10.759 1.00 95.06 85 LEU A CA 1
ATOM 670 C C . LEU A 1 85 ? -4.460 -2.078 -11.982 1.00 95.06 85 LEU A C 1
ATOM 672 O O . LEU A 1 85 ? -5.406 -1.311 -11.841 1.00 95.06 85 LEU A O 1
ATOM 676 N N . GLU A 1 86 ? -3.867 -2.233 -13.164 1.00 95.50 86 GLU A N 1
ATOM 677 C CA . GLU A 1 86 ? -4.243 -1.496 -14.378 1.00 95.50 86 GLU A CA 1
ATOM 678 C C . GLU A 1 86 ? -4.320 0.028 -14.151 1.00 95.50 86 GLU A C 1
ATOM 680 O O . GLU A 1 86 ? -5.257 0.704 -14.581 1.00 95.50 86 GLU A O 1
ATOM 685 N N . VAL A 1 87 ? -3.351 0.585 -13.418 1.00 91.25 87 VAL A N 1
ATOM 686 C CA . VAL A 1 87 ? -3.295 2.021 -13.107 1.00 91.25 87 VAL A CA 1
ATOM 687 C C . VAL A 1 87 ? -2.095 2.687 -13.757 1.00 91.25 87 VAL A C 1
ATOM 689 O O . VAL A 1 87 ? -1.001 2.134 -13.849 1.00 91.25 87 VAL A O 1
ATOM 692 N N . SER A 1 88 ? -2.285 3.937 -14.180 1.00 86.12 88 SER A N 1
ATOM 693 C CA . SER A 1 88 ? -1.176 4.737 -14.686 1.00 86.12 88 SER A CA 1
ATOM 694 C C . SER A 1 88 ? -0.357 5.311 -13.523 1.00 86.12 88 SER A C 1
ATOM 696 O O . SER A 1 88 ? -0.956 5.864 -12.596 1.00 86.12 88 SER A O 1
ATOM 698 N N . PRO A 1 89 ? 0.978 5.355 -13.624 1.00 82.31 89 PRO A N 1
ATOM 699 C CA . PRO A 1 89 ? 1.812 5.944 -12.582 1.00 82.31 89 PRO A CA 1
ATOM 700 C C . PRO A 1 89 ? 1.521 7.428 -12.293 1.00 82.31 89 PRO A C 1
ATOM 702 O O . PRO A 1 89 ? 1.725 7.892 -11.176 1.00 82.31 89 PRO A O 1
ATOM 705 N N . LYS A 1 90 ? 0.997 8.179 -13.276 1.00 82.12 90 LYS A N 1
ATOM 706 C CA . LYS A 1 90 ? 0.578 9.586 -13.105 1.00 82.12 90 LYS A CA 1
ATOM 707 C C . LYS A 1 90 ? -0.594 9.761 -12.130 1.00 82.12 90 LYS A C 1
ATOM 709 O O . LYS A 1 90 ? -0.768 10.845 -11.590 1.00 82.12 90 LYS A O 1
ATOM 714 N N . HIS A 1 91 ? -1.372 8.704 -11.907 1.00 82.94 91 HIS A N 1
ATOM 715 C CA . HIS A 1 91 ? -2.536 8.677 -11.020 1.00 82.94 91 HIS A CA 1
ATOM 716 C C . HIS A 1 91 ? -2.309 7.725 -9.836 1.00 82.94 91 HIS A C 1
ATOM 718 O O . HIS A 1 91 ? -3.252 7.147 -9.304 1.00 82.94 91 HIS A O 1
ATOM 724 N N . THR A 1 92 ? -1.051 7.518 -9.438 1.00 86.50 92 THR A N 1
ATOM 725 C CA . THR A 1 92 ? -0.685 6.629 -8.332 1.00 86.50 92 THR A CA 1
ATOM 726 C C . THR A 1 92 ? 0.103 7.383 -7.272 1.00 86.50 92 THR A C 1
ATOM 728 O O . THR A 1 92 ? 1.075 8.080 -7.566 1.00 86.50 92 THR A O 1
ATOM 731 N N . LEU A 1 93 ? -0.296 7.197 -6.015 1.00 86.44 93 LEU A N 1
ATOM 732 C CA . LEU A 1 93 ? 0.411 7.707 -4.849 1.00 86.44 93 LEU A CA 1
ATOM 733 C C . LEU A 1 93 ? 1.191 6.573 -4.177 1.00 86.44 93 LEU A C 1
ATOM 735 O O . LEU A 1 93 ? 0.634 5.516 -3.895 1.00 86.44 93 LEU A O 1
ATOM 739 N N . CYS A 1 94 ? 2.469 6.803 -3.883 1.00 83.62 94 CYS A N 1
ATOM 740 C CA . CYS A 1 94 ? 3.299 5.879 -3.119 1.00 83.62 94 CYS A CA 1
ATOM 741 C C . CYS A 1 94 ? 3.530 6.429 -1.708 1.00 83.62 94 CYS A C 1
ATOM 743 O O . CYS A 1 94 ? 4.152 7.477 -1.529 1.00 83.62 94 CYS A O 1
ATOM 745 N N . LEU A 1 95 ? 3.092 5.687 -0.694 1.00 83.50 95 LEU A N 1
ATOM 746 C CA . LEU A 1 95 ? 3.399 5.970 0.707 1.00 83.50 95 LEU A CA 1
ATOM 747 C C . LEU A 1 95 ? 4.629 5.159 1.117 1.00 83.50 95 LEU A C 1
ATOM 749 O O . LEU A 1 95 ? 4.688 3.953 0.883 1.00 83.50 95 LEU A O 1
ATOM 753 N N . ARG A 1 96 ? 5.635 5.805 1.707 1.00 76.81 96 ARG A N 1
ATOM 754 C CA . ARG A 1 96 ? 6.843 5.125 2.188 1.00 76.81 96 ARG A CA 1
ATOM 755 C C . ARG A 1 96 ? 7.311 5.712 3.501 1.00 76.81 96 ARG A C 1
ATOM 757 O O . ARG A 1 96 ? 7.254 6.915 3.692 1.00 76.81 96 ARG A O 1
ATOM 764 N N . THR A 1 97 ? 7.871 4.902 4.380 1.00 68.50 97 THR A N 1
ATOM 765 C CA . THR A 1 97 ? 8.554 5.423 5.565 1.00 68.50 97 THR A CA 1
ATOM 766 C C . THR A 1 97 ? 9.996 5.780 5.220 1.00 68.50 97 THR A C 1
ATOM 768 O O . THR A 1 97 ? 10.697 4.982 4.595 1.00 68.50 97 THR A O 1
ATOM 771 N N . VAL A 1 98 ? 10.460 6.955 5.640 1.00 62.53 98 VAL A N 1
ATOM 772 C CA . VAL A 1 98 ? 11.897 7.242 5.750 1.00 62.53 98 VAL A CA 1
ATOM 773 C C . VAL A 1 98 ? 12.318 6.915 7.182 1.00 62.53 98 VAL A C 1
ATOM 775 O O . VAL A 1 98 ? 11.549 7.144 8.113 1.00 62.53 98 VAL A O 1
ATOM 778 N N . SER A 1 99 ? 13.480 6.282 7.345 1.00 48.56 99 SER A N 1
ATOM 779 C CA . SER A 1 99 ? 13.943 5.666 8.598 1.00 48.56 99 SER A CA 1
ATOM 780 C C . SER A 1 99 ? 13.594 6.476 9.859 1.00 48.56 99 SER A C 1
ATOM 782 O O . SER A 1 99 ? 14.054 7.607 10.004 1.00 48.56 99 SER A O 1
ATOM 784 N N . GLY A 1 100 ? 12.825 5.857 10.766 1.00 41.44 100 GLY A N 1
ATOM 785 C CA . GLY A 1 100 ? 12.600 6.312 12.142 1.00 41.44 100 GLY A CA 1
ATOM 786 C C . GLY A 1 100 ? 11.464 7.320 12.355 1.00 41.44 100 GLY A C 1
ATOM 787 O O . GLY A 1 100 ? 11.734 8.416 12.813 1.00 41.44 100 GLY A O 1
ATOM 788 N N . VAL A 1 101 ? 10.194 6.931 12.164 1.00 37.62 101 VAL A N 1
ATOM 789 C CA . VAL A 1 101 ? 8.982 7.691 12.597 1.00 37.62 101 VAL A CA 1
ATOM 790 C C . VAL A 1 101 ? 8.391 8.683 11.569 1.00 37.62 101 VAL A C 1
ATOM 792 O O . VAL A 1 101 ? 7.443 9.383 11.890 1.00 37.62 101 VAL A O 1
ATOM 795 N N . LYS A 1 102 ? 8.851 8.738 10.308 1.00 36.59 102 LYS A N 1
ATOM 796 C CA . LYS A 1 102 ? 8.231 9.622 9.290 1.00 36.59 102 LYS A CA 1
ATOM 797 C C . LYS A 1 102 ? 7.707 8.857 8.079 1.00 36.59 102 LYS A C 1
ATOM 799 O O . LYS A 1 102 ? 8.472 8.187 7.382 1.00 36.59 102 LYS A O 1
ATOM 804 N N . ALA A 1 103 ? 6.414 9.000 7.798 1.00 46.28 103 ALA A N 1
ATOM 805 C CA . ALA A 1 103 ? 5.814 8.580 6.537 1.00 46.28 103 ALA A CA 1
ATOM 806 C C . ALA A 1 103 ? 5.982 9.705 5.496 1.00 46.28 103 ALA A C 1
ATOM 808 O O . ALA A 1 103 ? 5.485 10.814 5.643 1.00 46.28 103 ALA A O 1
ATOM 809 N N . GLY A 1 104 ? 6.729 9.451 4.430 1.00 43.34 104 GLY A N 1
ATOM 810 C CA . GLY A 1 104 ? 6.769 10.302 3.246 1.00 43.34 104 GLY A CA 1
ATOM 811 C C . GLY A 1 104 ? 5.700 9.877 2.241 1.00 43.34 104 GLY A C 1
ATOM 812 O O . GLY A 1 104 ? 5.579 8.689 1.930 1.00 43.34 104 GLY A O 1
ATOM 813 N N . MET A 1 105 ? 4.970 10.845 1.686 1.00 43.19 105 MET A N 1
ATOM 814 C CA . MET A 1 105 ? 4.115 10.616 0.522 1.00 43.19 105 MET A CA 1
ATOM 815 C C . MET A 1 105 ? 4.858 11.067 -0.736 1.00 43.19 105 MET A C 1
ATOM 817 O O . MET A 1 105 ? 5.285 12.215 -0.859 1.00 43.19 105 MET A O 1
ATOM 821 N N . GLY A 1 106 ? 5.041 10.159 -1.686 1.00 45.53 106 GLY A N 1
ATOM 822 C CA . GLY A 1 106 ? 5.630 10.467 -2.981 1.00 45.53 106 GLY A CA 1
ATOM 823 C C . GLY A 1 106 ? 4.663 10.129 -4.103 1.00 45.53 106 GLY A C 1
ATOM 824 O O . GLY A 1 106 ? 4.288 8.971 -4.265 1.00 45.53 106 GLY A O 1
ATOM 825 N N . LEU A 1 107 ? 4.301 11.116 -4.921 1.00 40.34 107 LEU A N 1
ATOM 826 C CA . LEU A 1 107 ? 3.803 10.849 -6.269 1.00 40.34 107 LEU A CA 1
ATOM 827 C C . LEU A 1 107 ? 5.023 10.452 -7.102 1.00 40.34 107 LEU A C 1
ATOM 829 O O . LEU A 1 107 ? 5.908 11.276 -7.339 1.00 40.34 107 LEU A O 1
ATOM 833 N N . ARG A 1 108 ? 5.141 9.176 -7.479 1.00 53.09 108 ARG A N 1
ATOM 834 C CA . ARG A 1 108 ? 6.325 8.692 -8.195 1.00 53.09 108 ARG A CA 1
ATOM 835 C C . ARG A 1 108 ? 6.014 8.510 -9.671 1.00 53.09 108 ARG A C 1
ATOM 837 O O . ARG A 1 108 ? 5.290 7.597 -10.044 1.00 53.09 108 ARG A O 1
ATOM 844 N N . ASN A 1 109 ? 6.653 9.322 -10.511 1.00 43.88 109 ASN A N 1
ATOM 845 C CA . ASN A 1 109 ? 6.833 8.977 -11.916 1.00 43.88 109 ASN A CA 1
ATOM 846 C C . ASN A 1 109 ? 7.915 7.868 -11.996 1.00 43.88 109 ASN A C 1
ATOM 848 O O . ASN A 1 109 ? 9.043 8.115 -11.558 1.00 43.88 109 ASN A O 1
ATOM 852 N N . PRO A 1 110 ? 7.617 6.648 -12.480 1.00 42.00 110 PRO A N 1
ATOM 853 C CA . PRO A 1 110 ? 8.531 5.502 -12.436 1.00 42.00 110 PRO A CA 1
ATOM 854 C C . PRO A 1 110 ? 9.781 5.657 -13.310 1.00 42.00 110 PRO A C 1
ATOM 856 O O . PRO A 1 110 ? 10.703 4.861 -13.169 1.00 42.00 110 PRO A O 1
ATOM 859 N N . GLU A 1 111 ? 9.859 6.698 -14.140 1.00 36.75 111 GLU A N 1
ATOM 860 C CA . GLU A 1 111 ? 10.995 6.970 -15.030 1.00 36.75 111 GLU A CA 1
ATOM 861 C C . GLU A 1 111 ? 12.219 7.617 -14.349 1.00 36.75 111 GLU A C 1
ATOM 863 O O . GLU A 1 111 ? 13.265 7.738 -14.982 1.00 36.75 111 GLU A O 1
ATOM 868 N N . LYS A 1 112 ? 12.145 8.030 -13.072 1.00 38.97 112 LYS A N 1
ATOM 869 C CA . LYS A 1 112 ? 13.282 8.667 -12.371 1.00 38.97 112 LYS A CA 1
ATOM 870 C C . LYS A 1 112 ? 13.839 7.839 -11.201 1.00 38.97 112 LYS A C 1
ATOM 872 O O . LYS A 1 112 ? 13.104 7.238 -10.405 1.00 38.97 112 LYS A O 1
ATOM 877 N N . SER A 1 113 ? 15.174 7.835 -11.108 1.00 40.72 113 SER A N 1
ATOM 878 C CA . SER A 1 113 ? 15.985 7.311 -9.997 1.00 40.72 113 SER A CA 1
ATOM 879 C C . SER A 1 113 ? 15.602 7.952 -8.653 1.00 40.72 113 SER A C 1
ATOM 881 O O . SER A 1 113 ? 15.152 9.093 -8.594 1.00 40.72 113 SER A O 1
ATOM 883 N N . LEU A 1 114 ? 15.768 7.210 -7.553 1.00 47.12 114 LEU A N 1
ATOM 884 C CA . LEU A 1 114 ? 15.256 7.559 -6.222 1.00 47.12 114 LEU A CA 1
ATOM 885 C C . LEU A 1 114 ? 16.097 8.573 -5.463 1.00 47.12 114 LEU A C 1
ATOM 887 O O . LEU A 1 114 ? 15.605 9.120 -4.477 1.00 47.12 114 LEU A O 1
ATOM 891 N N . ALA A 1 115 ? 17.329 8.814 -5.903 1.00 40.19 115 ALA A N 1
ATOM 892 C CA . ALA A 1 115 ? 18.166 9.859 -5.329 1.00 40.19 115 ALA A CA 1
ATOM 893 C C . ALA A 1 115 ? 17.640 11.264 -5.686 1.00 40.19 115 ALA A C 1
ATOM 895 O O . ALA A 1 115 ? 17.738 12.169 -4.865 1.00 40.19 115 ALA A O 1
ATOM 896 N N . ASP A 1 116 ? 16.980 11.411 -6.843 1.00 41.69 116 ASP A N 1
ATOM 897 C CA . ASP A 1 116 ? 16.568 12.715 -7.389 1.00 41.69 116 ASP A CA 1
ATOM 898 C C . ASP A 1 116 ? 15.056 12.995 -7.279 1.00 41.69 116 ASP A C 1
ATOM 900 O O . ASP A 1 116 ? 14.587 14.086 -7.599 1.00 41.69 116 ASP A O 1
ATOM 904 N N . ALA A 1 117 ? 14.254 12.021 -6.839 1.00 48.44 117 ALA A N 1
ATOM 905 C CA . ALA A 1 117 ? 12.788 12.075 -6.895 1.00 48.44 117 ALA A CA 1
ATOM 906 C C . ALA A 1 117 ? 12.148 12.526 -5.569 1.00 48.44 117 ALA A C 1
ATOM 908 O O . ALA A 1 117 ? 11.272 11.839 -5.042 1.00 48.44 117 ALA A O 1
ATOM 909 N N . GLY A 1 118 ? 12.624 13.653 -5.022 1.00 52.06 118 GLY A N 1
ATOM 910 C CA . GLY A 1 118 ? 12.192 14.258 -3.756 1.00 52.06 118 GLY A CA 1
ATOM 911 C C . GLY A 1 118 ? 10.714 14.030 -3.430 1.00 52.06 118 GLY A C 1
ATOM 912 O O . GLY A 1 118 ? 9.845 14.243 -4.274 1.00 52.06 118 GLY A O 1
ATOM 913 N N . ALA A 1 119 ? 10.439 13.552 -2.210 1.00 56.34 119 ALA A N 1
ATOM 914 C CA . ALA A 1 119 ? 9.072 13.363 -1.739 1.00 56.34 119 ALA A CA 1
ATOM 915 C C . ALA A 1 119 ? 8.264 14.628 -2.043 1.00 56.34 119 ALA A C 1
ATOM 917 O O . ALA A 1 119 ? 8.649 15.715 -1.617 1.00 56.34 119 ALA A O 1
ATOM 918 N N . SER A 1 120 ? 7.164 14.484 -2.786 1.00 62.31 120 SER A N 1
ATOM 919 C CA . SER A 1 120 ? 6.278 15.614 -3.074 1.00 62.31 120 SER A CA 1
ATOM 920 C C . SER A 1 120 ? 5.725 16.196 -1.777 1.00 62.31 120 SER A C 1
ATOM 922 O O . SER A 1 120 ? 5.415 17.382 -1.711 1.00 62.31 120 SER A O 1
ATOM 924 N N . PHE A 1 121 ? 5.616 15.351 -0.744 1.00 68.38 121 PHE A N 1
ATOM 925 C CA . PHE A 1 121 ? 5.120 15.747 0.552 1.00 68.38 121 PHE A CA 1
ATOM 926 C C . PHE A 1 121 ? 5.643 14.872 1.705 1.00 68.38 121 PHE A C 1
ATOM 928 O O . PHE A 1 121 ? 5.864 13.670 1.552 1.00 68.38 121 PHE A O 1
ATOM 935 N N . VAL A 1 122 ? 5.824 15.462 2.889 1.00 71.69 122 VAL A N 1
ATOM 936 C CA . VAL A 1 122 ? 6.229 14.742 4.109 1.00 71.69 122 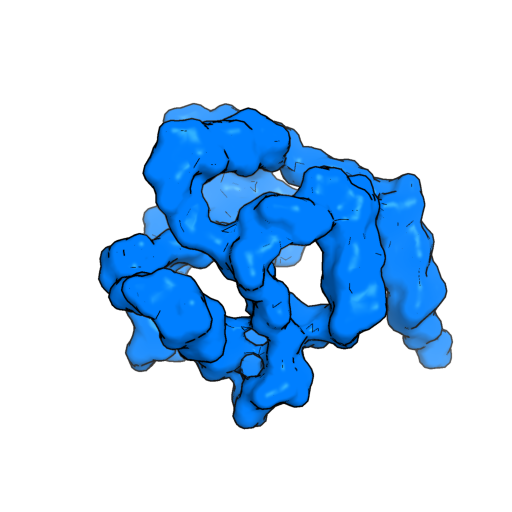VAL A CA 1
ATOM 937 C C . VAL A 1 122 ? 5.258 15.070 5.237 1.00 71.69 122 VAL A C 1
ATOM 939 O O . VAL A 1 122 ? 5.035 16.244 5.552 1.00 71.69 122 VAL A O 1
ATOM 942 N N . ILE A 1 123 ? 4.723 14.011 5.842 1.00 75.38 123 ILE A N 1
ATOM 943 C CA . ILE A 1 123 ? 3.839 14.029 7.009 1.00 75.38 123 ILE A CA 1
ATOM 944 C C . ILE A 1 123 ? 4.540 13.356 8.187 1.00 75.38 123 ILE A C 1
ATOM 946 O O . ILE A 1 123 ? 5.435 12.525 8.008 1.00 75.38 123 ILE A O 1
ATOM 950 N N . ASN A 1 124 ? 4.147 13.718 9.404 1.00 76.75 124 ASN A N 1
ATOM 951 C CA . ASN A 1 124 ? 4.648 13.021 10.590 1.00 76.75 124 ASN A CA 1
ATOM 952 C C . ASN A 1 124 ? 3.939 11.674 10.783 1.00 76.75 124 ASN A C 1
ATOM 954 O O . ASN A 1 124 ? 4.587 10.661 11.024 1.00 76.75 124 ASN A O 1
ATOM 958 N N . ASP A 1 125 ? 2.621 11.658 10.613 1.00 85.00 125 ASP A N 1
ATOM 959 C CA . ASP A 1 125 ? 1.773 10.471 10.655 1.00 85.00 125 ASP A CA 1
ATOM 960 C C . ASP A 1 125 ? 0.517 10.696 9.791 1.00 85.00 125 ASP A C 1
ATOM 962 O O . ASP A 1 125 ? 0.393 11.722 9.123 1.00 85.00 125 ASP A O 1
ATOM 966 N N . PHE A 1 126 ? -0.416 9.744 9.768 1.00 87.75 126 PHE A N 1
ATOM 967 C CA . PHE A 1 126 ? -1.619 9.834 8.934 1.00 87.75 126 PHE A CA 1
ATOM 968 C C . PHE A 1 126 ? -2.746 10.687 9.545 1.00 87.75 126 PHE A C 1
ATOM 970 O O . PHE A 1 126 ? -3.823 10.784 8.960 1.00 87.75 126 PHE A O 1
ATOM 977 N N . ASN A 1 127 ? -2.522 11.309 10.706 1.00 86.81 127 ASN A N 1
ATOM 978 C CA . ASN A 1 127 ? -3.390 12.352 11.258 1.00 86.81 127 ASN A CA 1
ATOM 979 C C . ASN A 1 127 ? -2.886 13.764 10.936 1.00 86.81 127 ASN A C 1
ATOM 981 O O . ASN A 1 127 ? -3.521 14.737 11.350 1.00 86.81 127 ASN A O 1
ATOM 985 N N . ASP A 1 128 ? -1.751 13.889 10.246 1.00 85.12 128 ASP A N 1
ATOM 986 C CA . ASP A 1 128 ? -1.184 15.177 9.871 1.00 85.12 128 ASP A CA 1
ATOM 987 C C . ASP A 1 128 ? -2.220 15.994 9.068 1.00 85.12 128 ASP A C 1
ATOM 989 O O . ASP A 1 128 ? -2.758 15.485 8.087 1.00 85.12 128 ASP A O 1
ATOM 993 N N . PRO A 1 129 ? -2.528 17.248 9.452 1.00 82.00 129 PRO A N 1
ATOM 994 C CA . PRO A 1 129 ? -3.597 18.051 8.840 1.00 82.00 129 PRO A CA 1
ATOM 995 C C . PRO A 1 129 ? -3.353 18.407 7.369 1.00 82.00 129 PRO A C 1
ATOM 997 O O . PRO A 1 129 ? -4.186 19.048 6.734 1.00 82.00 129 PRO A O 1
ATOM 1000 N N . LYS A 1 130 ? -2.181 18.063 6.844 1.00 77.00 130 LYS A N 1
ATOM 1001 C CA . LYS A 1 130 ? -1.826 18.263 5.448 1.00 77.00 130 LYS A CA 1
ATOM 1002 C C . LYS A 1 130 ? -2.320 17.130 4.526 1.00 77.00 130 LYS A C 1
ATOM 10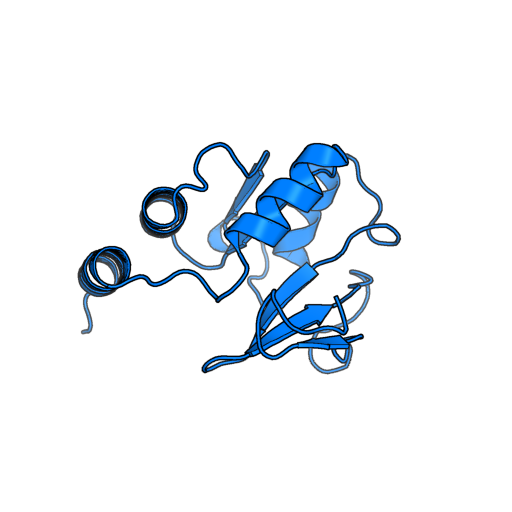04 O O . LYS A 1 130 ? -2.182 17.267 3.311 1.00 77.00 130 LYS A O 1
ATOM 1009 N N . LEU A 1 131 ? -2.819 16.029 5.098 1.00 72.44 131 LEU A N 1
ATOM 1010 C CA . LEU A 1 131 ? -3.509 14.913 4.432 1.00 72.44 131 LEU A CA 1
ATOM 1011 C C . LEU A 1 131 ? -5.018 15.174 4.357 1.00 72.44 131 LEU A C 1
ATOM 1013 O O . LEU A 1 131 ? -5.586 14.935 3.270 1.00 72.44 131 LEU A O 1
#

Organism: Quercus lobata (NCBI:txid97700)

Secondary structure (DSSP, 8-state):
---HHHHHHHHHHT-PPPTTHHHHHHHHHTTT---EEEESS-HHHHHHHHHHTT-TTT-SEEEEGGGSSS-TTSSGGGHHHHHHTT--GGG-EEEEEETTTEEEEEE--TTS-TTT---SEEESSTT-TT-

Sequence (131 aa):
MINLEKTYRLASEQLEPVKGLNKLCKWIEERGLKRAAVTNAQRSNAELLISALGLSDFFEVVVLANDCERQKPFPDPYLPALQVLEVSPKHTLCLRTVSGVKAGMGLRNPEKSLADAGASFVINDFNDPKL

Radius of gyration: 14.87 Å; chains: 1; bounding box: 39×33×34 Å

Foldseek 3Di:
DDPVVVVLVVCLVVPDDFPCPVVVLVVCVVVVHAAEAFDCDDPVSVCSNCVSVVNNVSHPYYFHQVVFPGRPVALGSCVVVCVVSVHDLQPDWDWDDDPDQKIAIASDDNPDDPVPRPRPDIDRTNVGPVD

=== Feature glossary ===
The record interleaves many kinds of information about one protein. Here is each kind framed as the question it answers.

Q: What does the local fold look like, residue by residue?
A: A 3Di character summarizes, for each residue, the relative orientation of the Cα frame of its nearest spatial neighbor. Because it encodes fold topology rather than chemistry, 3Di alignments detect remote structural similarity that sequence alignment misses.

Q: Which residues are in helices, strands, or loops?
A: Secondary structure is the local, repeating backbone conformation. DSSP classifies it into eight states by reading the hydrogen-bond network: three helix types (H, G, I), two β types (E, B), two non-regular types (T, S), and unstructured coil (-).

Q: How big and how compact is the whole molecule?
A: Three whole-structure scalars: the radius of gyration (RMS distance of Cα from centroid, in Å), the count of Cα–Cα contacts (pairs closer than 8 Å and separated by more than four residues in sequence — i.e. tertiary, not local, contacts), and the bounding-box dimensions. Together they distinguish compact globular folds from extended fibres or disordered chains.

Q: How confident is the AlphaFold model at each residue?
A: For AlphaFold models, the B-factor field carries pLDDT — the model's own estimate of local accuracy on a 0–100 scale. Regions with pLDDT<50 should be treated as essentially unmodeled; they often correspond to intrinsically disordered segments.

Q: What family and function is it annotated with?
A: Functional annotations link the protein to curated databases. InterPro entries identify conserved domains and families by matching the sequence against member-database signatures (Pfam, PROSITE, CDD, …). Gene Ontology (GO) terms describe molecular function, biological process, and cellular component in a controlled vocabulary. CATH places the structure in a hierarchical fold classification (Class/Architecture/Topology/Homologous-superfamily). The organism is the source species.

Q: What known structures does this most resemble?
A: Nearest PDB neighbors are the top structural matches found by Foldseek when searching this structure against the entire Protein Data Bank. Each hit reports a TM-score (0 to 1; >0.5 almost always implies the same fold) and an E-value. These are *structural* homologs — they may share no detectable sequence similarity.

Q: Which residues are buried vs exposed?
A: Solvent-accessible surface area (SASA) is the area in Å² traced out by the centre of a 1.4 Å probe sphere (a water molecule) rolled over the protein's van der Waals surface (Shrake–Rupley / Lee–Richards construction). Buried residues have near-zero SASA; fully exposed residues can exceed 200 Å². The total SASA scales roughly with the number of surface residues.

Q: What are the backbone torsion angles?
A: φ (phi) and ψ (psi) are the two rotatable backbone dihedrals per residue: φ is the C(i-1)–N–Cα–C torsion, ψ is the N–Cα–C–N(i+1) torsion, both in degrees on (−180°, 180°]. α-helical residues cluster near (−60°, −45°); β-strand residues near (−120°, +130°). A Ramachandran plot is simply a scatter of (φ, ψ) for every residue.

Q: Are the domains correctly placed relative to each other?
A: Predicted aligned error is AlphaFold's pairwise confidence. Unlike pLDDT (per-residue), PAE is per-residue-pair and captures whether two parts of the structure are correctly placed relative to each other. Units are ångströms of expected positional error.

Q: What if only a Cα trace is available?
A: P-SEA three-state anno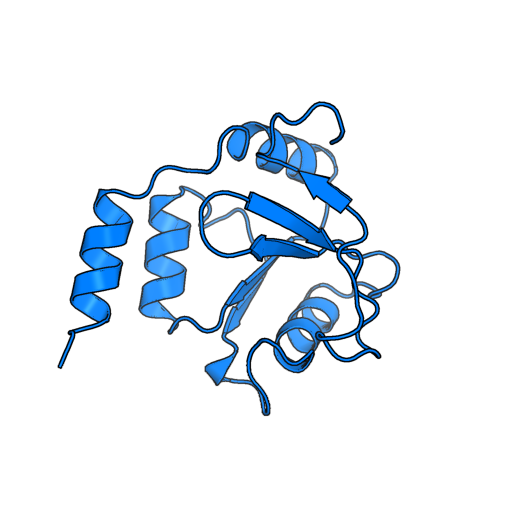tation labels each residue as helix, strand, or coil based purely on the geometry of the Cα trace. It serves as a fallback when the full backbone (and thus DSSP) is unavailable.

Q: What is the amino-acid chain?
A: This is the polypeptide sequence — one letter per residue, N-terminus first. Length ranges from a few dozen residues for small domains to over a thousand for large multi-domain proteins.

Q: What do the rendered images show?
A: The six renders are orthographic views along the three Cartesian axes in both directions. Representation (cartoon, sticks, or surface) and color scheme (sequence-rainbow or by-chain) vary across proteins so the training set covers all the common visualization conventions.

Q: What do the diagnostic plots show?
A: Plot images: a contact map (which residues are close in 3D, as an N×N binary image), a Ramachandran scatter (backbone torsion angles, revealing secondary-structure composition at a glance), and — for AlphaFold structures — a PAE heatmap (pairwise prediction confidence).

Q: How mobile is each atom in the crystal?
A: B-factor (Debye–Waller factor) reflects atomic displacement in the crystal lattice. It is an experimental observable (units Å²), not a prediction; low values mean the atom is pinned down, high values mean it moves or is heterogeneous across the crystal.

Q: Where is each backbone atom in 3D?
A: The mmCIF table is the protein's shape written out atom by atom. For each backbone N, Cα, C, and carbonyl O, it records an (x, y, z) coordinate triple in Å plus the residue type, chain letter, and residue number.